Protein AF-A0A3P1VWS7-F1 (afdb_monomer_lite)

pLDDT: mean 86.84, std 10.83, range [34.59, 95.19]

Secondary structure (DSSP, 8-state):
------GGG--HHHHHHHHHHHHHHHHHHHTTTS---EEEEEEHHHHHHHHHHHHHHHHHHGGGTTT-HHHHHHHHHHHHHH---TTGGG-SEEEEEE-HHHHHHHHHHHHHHHHHHHHHHHTS-TT-HHHHHHHHHHHHHHHHHHHHHH-EEE--

Radius of gyration: 17.68 Å; chains: 1; bounding box: 44×38×50 Å

Structure (mmCIF, N/CA/C/O backbone):
data_AF-A0A3P1VWS7-F1
#
_entry.id   AF-A0A3P1VWS7-F1
#
loop_
_atom_site.group_PDB
_atom_site.id
_atom_site.type_symbol
_atom_site.label_atom_id
_atom_site.label_alt_id
_atom_site.label_comp_id
_atom_site.label_asym_id
_atom_site.label_entity_id
_atom_site.label_seq_id
_atom_site.pdbx_PDB_ins_code
_atom_site.Cartn_x
_atom_site.Cartn_y
_atom_site.Cartn_z
_atom_site.occupancy
_atom_site.B_iso_or_equiv
_atom_site.auth_seq_id
_atom_site.auth_comp_id
_atom_site.auth_asym_id
_atom_site.auth_atom_id
_atom_site.pdbx_PDB_model_num
ATOM 1 N N . MET A 1 1 ? -6.733 -13.501 -31.487 1.00 34.59 1 MET A N 1
ATOM 2 C CA . MET A 1 1 ? -5.377 -13.997 -31.806 1.00 34.59 1 MET A CA 1
ATOM 3 C C . MET A 1 1 ? -4.526 -13.941 -30.548 1.00 34.59 1 MET A C 1
ATOM 5 O O . MET A 1 1 ? -4.196 -12.850 -30.098 1.00 34.59 1 MET A O 1
ATOM 9 N N . ALA A 1 2 ? -4.256 -15.086 -29.919 1.00 45.44 2 ALA A N 1
ATOM 10 C CA . ALA A 1 2 ? -3.331 -15.146 -28.792 1.00 45.44 2 ALA A CA 1
ATOM 11 C C . ALA A 1 2 ? -1.919 -14.882 -29.332 1.00 45.44 2 ALA A C 1
ATOM 13 O O . ALA A 1 2 ? -1.439 -15.636 -30.175 1.00 45.44 2 ALA A O 1
ATOM 14 N N . LYS A 1 3 ? -1.269 -13.791 -28.905 1.00 51.56 3 LYS A N 1
ATOM 15 C CA . LYS A 1 3 ? 0.162 -13.593 -29.173 1.00 51.56 3 LYS A CA 1
ATOM 16 C C . LYS A 1 3 ? 0.897 -14.780 -28.551 1.00 51.56 3 LYS A C 1
ATOM 18 O O . LYS A 1 3 ? 0.950 -14.877 -27.328 1.00 51.56 3 LYS A O 1
ATOM 23 N N . MET A 1 4 ? 1.430 -15.680 -29.377 1.00 54.31 4 MET A N 1
ATOM 24 C CA . MET A 1 4 ? 2.377 -16.697 -28.928 1.00 54.31 4 MET A CA 1
ATOM 25 C C . MET A 1 4 ? 3.624 -15.960 -28.435 1.00 54.31 4 MET A C 1
ATOM 27 O O . MET A 1 4 ? 4.405 -15.433 -29.223 1.00 54.31 4 MET A O 1
ATOM 31 N N . VAL A 1 5 ? 3.747 -15.824 -27.117 1.00 58.06 5 VAL A N 1
ATOM 32 C CA . VAL A 1 5 ? 4.919 -15.227 -26.477 1.00 58.06 5 VAL A CA 1
ATOM 33 C C . VAL A 1 5 ? 6.006 -16.297 -26.451 1.00 58.06 5 VAL A C 1
ATOM 35 O O . VAL A 1 5 ? 5.767 -17.391 -25.947 1.00 58.06 5 VAL A O 1
ATOM 38 N N . ASN A 1 6 ? 7.177 -16.001 -27.017 1.00 58.06 6 ASN A N 1
ATOM 39 C CA . ASN A 1 6 ? 8.305 -16.930 -27.062 1.00 58.06 6 ASN A CA 1
ATOM 40 C C . ASN A 1 6 ? 8.803 -17.238 -25.629 1.00 58.06 6 ASN A C 1
ATOM 42 O O . ASN A 1 6 ? 9.348 -16.329 -24.990 1.00 58.06 6 ASN A O 1
ATOM 46 N N . PRO A 1 7 ? 8.674 -18.487 -25.132 1.00 57.62 7 PRO A N 1
ATOM 47 C CA . PRO A 1 7 ? 9.057 -18.864 -23.768 1.00 57.62 7 PRO A CA 1
ATOM 48 C C . PRO A 1 7 ? 10.530 -18.588 -23.448 1.00 57.62 7 PRO A C 1
ATOM 50 O O . PRO A 1 7 ? 10.860 -18.279 -22.309 1.00 57.62 7 PRO A O 1
ATOM 53 N N . ASN A 1 8 ? 11.402 -18.614 -24.460 1.00 61.97 8 ASN A N 1
ATOM 54 C CA . ASN A 1 8 ? 12.853 -18.470 -24.301 1.00 61.97 8 ASN A CA 1
ATOM 55 C C . ASN A 1 8 ? 13.319 -17.007 -24.184 1.00 61.97 8 ASN A C 1
ATOM 57 O O . ASN A 1 8 ? 14.501 -16.749 -23.982 1.00 61.97 8 ASN A O 1
ATOM 61 N N . THR A 1 9 ? 12.406 -16.041 -24.323 1.00 59.97 9 THR A N 1
ATOM 62 C CA . THR A 1 9 ? 12.697 -14.597 -24.179 1.00 59.97 9 THR A CA 1
ATOM 63 C C . THR A 1 9 ? 12.111 -13.985 -22.908 1.00 59.97 9 THR A C 1
ATOM 65 O O . THR A 1 9 ? 12.310 -12.800 -22.632 1.00 59.97 9 THR A O 1
ATOM 68 N N . ILE A 1 10 ? 11.383 -14.780 -22.120 1.00 57.75 10 ILE A N 1
ATOM 69 C CA . ILE A 1 10 ? 10.756 -14.321 -20.885 1.00 57.75 10 ILE A CA 1
ATOM 70 C C . ILE A 1 10 ? 11.793 -14.424 -19.767 1.00 57.75 10 ILE A C 1
ATOM 72 O O . ILE A 1 10 ? 12.060 -15.496 -19.241 1.00 57.75 10 ILE A O 1
ATOM 76 N N . ASN A 1 11 ? 12.375 -13.289 -19.384 1.00 69.81 11 ASN A N 1
ATOM 77 C CA . ASN A 1 11 ? 13.165 -13.190 -18.158 1.00 69.81 11 ASN A CA 1
ATOM 78 C C . ASN A 1 11 ? 12.232 -13.410 -16.951 1.00 69.81 11 ASN A C 1
ATOM 80 O O . ASN A 1 11 ? 11.134 -12.844 -16.929 1.00 69.81 11 ASN A O 1
ATOM 84 N N . ASP A 1 12 ? 12.655 -14.165 -15.937 1.00 68.06 12 ASP A N 1
ATOM 85 C CA . ASP A 1 12 ? 11.890 -14.423 -14.707 1.00 68.06 12 ASP A CA 1
ATOM 86 C C . ASP A 1 12 ? 11.268 -13.154 -14.109 1.00 68.06 12 ASP A C 1
ATOM 88 O O . ASP A 1 12 ? 10.121 -13.156 -13.660 1.00 68.06 12 ASP A O 1
ATOM 92 N N . MET A 1 13 ? 11.971 -12.020 -14.186 1.00 69.50 13 MET A N 1
ATOM 93 C CA . MET A 1 13 ? 11.457 -10.731 -13.723 1.00 69.50 13 MET A CA 1
ATOM 94 C C . MET A 1 13 ? 10.242 -10.244 -14.534 1.00 69.50 13 MET A C 1
ATOM 96 O O . MET A 1 13 ? 9.296 -9.694 -13.971 1.00 69.50 13 MET A O 1
ATOM 100 N N . THR A 1 14 ? 10.231 -10.461 -15.851 1.00 75.12 14 THR A N 1
ATOM 101 C CA . THR A 1 14 ? 9.084 -10.121 -16.712 1.00 75.12 14 THR A CA 1
ATOM 102 C C . THR A 1 14 ? 7.881 -11.012 -16.415 1.00 75.12 14 THR A C 1
ATOM 104 O O . THR A 1 14 ? 6.760 -10.509 -16.338 1.00 75.12 14 THR A O 1
ATOM 107 N N . LEU A 1 15 ? 8.114 -12.298 -16.132 1.00 76.25 15 LEU A N 1
ATOM 108 C CA . LEU A 1 15 ? 7.071 -13.232 -15.715 1.00 76.25 15 LEU A CA 1
ATOM 109 C C . LEU A 1 15 ? 6.480 -12.843 -14.351 1.00 76.25 15 LEU A C 1
ATOM 111 O O . LEU A 1 15 ? 5.261 -12.832 -14.184 1.00 76.25 15 LEU A O 1
ATOM 115 N N . VAL A 1 16 ? 7.328 -12.502 -13.377 1.00 77.12 16 VAL A N 1
ATOM 116 C CA . VAL A 1 16 ? 6.903 -12.069 -12.036 1.00 77.12 16 VAL A CA 1
ATOM 117 C C . VAL A 1 16 ? 6.080 -10.782 -12.112 1.00 77.12 16 VAL A C 1
ATOM 119 O O . VAL A 1 16 ? 5.016 -10.704 -11.496 1.00 77.12 16 VAL A O 1
ATOM 122 N N . ASN A 1 17 ? 6.513 -9.805 -12.912 1.00 77.44 17 ASN A N 1
ATOM 123 C CA . ASN A 1 17 ? 5.780 -8.553 -13.102 1.00 77.44 17 ASN A CA 1
ATOM 124 C C . ASN A 1 17 ? 4.434 -8.781 -13.808 1.00 77.44 17 ASN A C 1
ATOM 126 O O . ASN A 1 17 ? 3.420 -8.226 -13.389 1.00 77.44 17 ASN A O 1
ATOM 130 N N . ALA A 1 18 ? 4.392 -9.645 -14.826 1.00 80.06 18 ALA A N 1
ATOM 131 C CA . ALA A 1 18 ? 3.152 -10.011 -15.508 1.00 80.06 18 ALA A CA 1
ATOM 132 C C . ALA A 1 18 ? 2.166 -10.722 -14.564 1.00 80.06 18 ALA A C 1
ATOM 134 O O . ALA A 1 18 ? 0.979 -10.395 -14.542 1.00 80.06 18 ALA A O 1
ATOM 135 N N . LYS A 1 19 ? 2.653 -11.644 -13.721 1.00 80.25 19 LYS A N 1
ATOM 136 C CA . LYS A 1 19 ? 1.839 -12.305 -12.687 1.00 80.25 19 LYS A CA 1
ATOM 137 C C . LYS A 1 19 ? 1.283 -11.300 -11.675 1.00 80.25 19 LYS A C 1
ATOM 139 O O . LYS A 1 19 ? 0.107 -11.385 -11.323 1.00 80.25 19 LYS A O 1
ATOM 144 N N . ALA A 1 20 ? 2.093 -10.338 -11.230 1.00 81.19 20 ALA A N 1
ATOM 145 C CA . ALA A 1 20 ? 1.647 -9.285 -10.318 1.00 81.19 20 ALA A CA 1
ATOM 146 C C . ALA A 1 20 ? 0.560 -8.399 -10.953 1.00 81.19 20 ALA A C 1
ATOM 148 O O . ALA A 1 20 ? -0.461 -8.136 -10.318 1.00 81.19 20 ALA A O 1
ATOM 149 N N . GLN A 1 21 ? 0.726 -8.012 -12.222 1.00 82.44 21 GLN A N 1
ATOM 150 C CA . GLN A 1 21 ? -0.281 -7.251 -12.971 1.00 82.44 21 GLN A CA 1
ATOM 151 C C . GLN A 1 21 ? -1.584 -8.037 -13.165 1.00 82.44 21 GLN A C 1
ATOM 153 O O . GLN A 1 21 ? -2.668 -7.487 -12.970 1.00 82.44 21 GLN A O 1
ATOM 158 N N . ALA A 1 22 ? -1.500 -9.332 -13.480 1.00 87.38 22 ALA A N 1
ATOM 159 C CA . ALA A 1 22 ? -2.674 -10.191 -13.606 1.00 87.38 22 ALA A CA 1
ATOM 160 C C . ALA A 1 22 ? -3.426 -10.317 -12.272 1.00 87.38 22 ALA A C 1
ATOM 1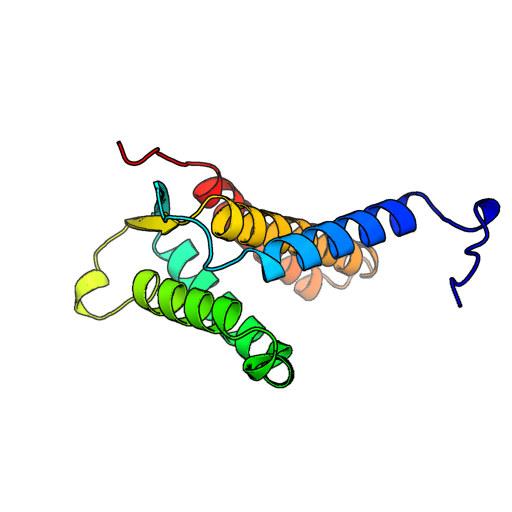62 O O . 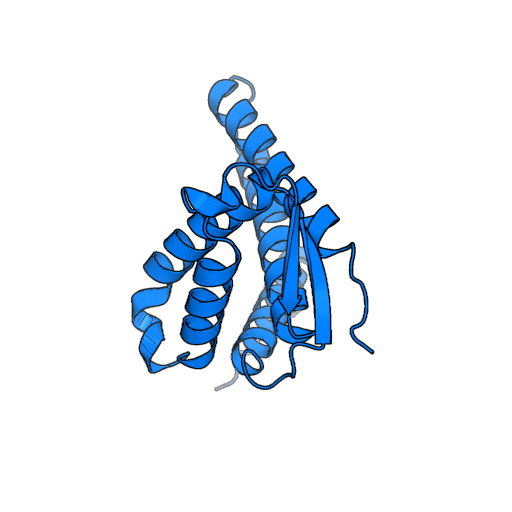ALA A 1 22 ? -4.645 -10.136 -12.228 1.00 87.38 22 ALA A O 1
ATOM 163 N N . LYS A 1 23 ? -2.700 -10.545 -11.167 1.00 88.31 23 LYS A N 1
ATOM 164 C CA . LYS A 1 23 ? -3.289 -10.586 -9.822 1.00 88.31 23 LYS A CA 1
ATOM 165 C C . LYS A 1 23 ? -3.950 -9.253 -9.461 1.00 88.31 23 LYS A C 1
ATOM 167 O O . LYS A 1 23 ? -5.059 -9.248 -8.932 1.00 88.31 23 LYS A O 1
ATOM 172 N N . MET A 1 24 ? -3.312 -8.129 -9.787 1.00 86.69 24 MET A N 1
ATOM 173 C CA . MET A 1 24 ? -3.877 -6.797 -9.565 1.00 86.69 24 MET A CA 1
ATOM 174 C C . MET A 1 24 ? -5.189 -6.605 -10.333 1.00 86.69 24 MET A C 1
ATOM 176 O O . MET A 1 24 ? -6.184 -6.179 -9.752 1.00 86.69 24 MET A O 1
ATOM 180 N N . SER A 1 25 ? -5.223 -6.984 -11.613 1.00 86.31 25 SER A N 1
ATOM 181 C CA . SER A 1 25 ? -6.433 -6.908 -12.440 1.00 86.31 25 SER A CA 1
ATOM 182 C C . SER A 1 25 ? -7.581 -7.746 -11.860 1.00 86.31 25 SER A C 1
ATOM 184 O O . SER A 1 25 ? -8.710 -7.266 -11.751 1.00 86.31 25 SER A O 1
ATOM 186 N N . GLN A 1 26 ? -7.285 -8.963 -11.393 1.00 89.31 26 GLN A N 1
ATOM 187 C CA . GLN A 1 26 ? -8.272 -9.824 -10.736 1.00 89.31 26 GLN A CA 1
ATOM 188 C C . GLN A 1 26 ? -8.812 -9.217 -9.437 1.00 89.31 26 GLN A C 1
ATOM 190 O O . GLN A 1 26 ? -10.019 -9.262 -9.197 1.00 89.31 26 GLN A O 1
ATOM 195 N N . LEU A 1 27 ? -7.942 -8.648 -8.596 1.00 90.19 27 LEU A N 1
ATOM 196 C CA . LEU A 1 27 ? -8.355 -7.996 -7.352 1.00 90.19 27 LEU A CA 1
ATOM 197 C C . LEU A 1 27 ? -9.243 -6.785 -7.636 1.00 90.19 27 LEU A C 1
ATOM 199 O O . LEU A 1 27 ? -10.311 -6.668 -7.042 1.00 90.19 27 LEU A O 1
ATOM 203 N N . VAL A 1 28 ? -8.866 -5.944 -8.602 1.00 89.31 28 VAL A N 1
ATOM 204 C CA . VAL A 1 28 ? -9.649 -4.771 -9.018 1.00 89.31 28 VAL A CA 1
ATOM 205 C C . VAL A 1 28 ? -11.079 -5.146 -9.417 1.00 89.31 28 VAL A C 1
ATOM 207 O O . VAL A 1 28 ? -12.023 -4.469 -9.018 1.00 89.31 28 VAL A O 1
ATOM 210 N N . GLN A 1 29 ? -11.271 -6.261 -10.127 1.00 88.62 29 GLN A N 1
ATOM 211 C CA . GLN A 1 29 ? -12.607 -6.752 -10.496 1.00 88.62 29 GLN A CA 1
ATOM 212 C C . GLN A 1 29 ? -13.424 -7.308 -9.316 1.00 88.62 29 GLN A C 1
ATOM 214 O O . GLN A 1 29 ? -14.648 -7.467 -9.426 1.00 88.62 29 GLN A O 1
ATOM 219 N N . LYS A 1 30 ? -12.767 -7.663 -8.207 1.00 91.56 30 LYS A N 1
ATOM 220 C CA . LYS A 1 30 ? -13.400 -8.203 -6.995 1.00 91.56 30 LYS A CA 1
ATOM 221 C C . LYS A 1 30 ? -13.635 -7.150 -5.909 1.00 91.56 30 LYS A C 1
ATOM 223 O O . LYS A 1 30 ? -14.425 -7.401 -4.998 1.00 91.56 30 LYS A O 1
ATOM 228 N N . ILE A 1 31 ? -13.018 -5.973 -6.014 1.00 92.38 31 ILE A N 1
ATOM 229 C CA . ILE A 1 31 ? -13.257 -4.859 -5.088 1.00 92.38 31 ILE A CA 1
ATOM 230 C C . ILE A 1 31 ? -14.749 -4.503 -5.052 1.00 92.38 31 ILE A C 1
ATOM 232 O O . ILE A 1 31 ? -15.444 -4.515 -6.071 1.00 92.38 31 ILE A O 1
ATOM 236 N N . GLY A 1 32 ? -15.244 -4.223 -3.844 1.00 86.00 32 GLY A N 1
ATOM 237 C CA . GLY A 1 32 ? -16.645 -3.895 -3.574 1.00 86.00 32 GLY A CA 1
ATOM 238 C C . GLY A 1 32 ? -17.594 -5.097 -3.497 1.00 86.00 32 GLY A C 1
ATOM 239 O O . GLY A 1 32 ? -18.742 -4.917 -3.107 1.00 86.00 32 GLY A O 1
ATOM 240 N N . LYS A 1 33 ? -17.143 -6.319 -3.824 1.00 88.75 33 LYS A N 1
ATOM 241 C CA . LYS A 1 33 ? -17.974 -7.538 -3.734 1.00 88.75 33 LYS A CA 1
ATOM 242 C C . LYS A 1 33 ? -17.878 -8.235 -2.371 1.00 88.75 33 LYS A C 1
ATOM 244 O O . LYS A 1 33 ? -18.812 -8.922 -1.965 1.00 88.75 33 LYS A O 1
ATOM 249 N N . GLY A 1 34 ? -16.753 -8.075 -1.672 1.00 88.06 34 GLY A N 1
ATOM 250 C CA . GLY A 1 34 ? -16.503 -8.678 -0.362 1.00 88.06 34 GLY A CA 1
ATOM 251 C C . GLY A 1 34 ? -17.087 -7.866 0.799 1.00 88.06 34 GLY A C 1
ATOM 252 O O . GLY A 1 34 ? -17.129 -6.637 0.766 1.00 88.06 34 GLY A O 1
ATOM 253 N N . LYS A 1 35 ? -17.497 -8.549 1.877 1.00 89.38 35 LYS A N 1
ATOM 254 C CA . LYS A 1 35 ? -17.892 -7.883 3.132 1.00 89.38 35 LYS A CA 1
ATOM 255 C C . LYS A 1 35 ? -16.649 -7.384 3.874 1.00 89.38 35 LYS A C 1
ATOM 257 O O . LYS A 1 35 ? -15.666 -8.113 4.003 1.00 89.38 35 LYS A O 1
ATOM 262 N N . ARG A 1 36 ? -16.714 -6.171 4.429 1.00 92.75 36 ARG A N 1
ATOM 263 C CA . ARG A 1 36 ? -15.630 -5.569 5.221 1.00 92.75 36 ARG A CA 1
ATOM 264 C C . ARG A 1 36 ? -15.568 -6.165 6.623 1.00 92.75 36 ARG A C 1
ATOM 266 O O . ARG A 1 36 ? -16.133 -5.615 7.562 1.00 92.75 36 ARG A O 1
ATOM 273 N N . LYS A 1 37 ? -14.929 -7.329 6.739 1.00 91.12 37 LYS A N 1
ATOM 274 C CA . LYS A 1 37 ? -14.820 -8.111 7.982 1.00 91.12 37 LYS A CA 1
ATOM 275 C C . LYS A 1 37 ? -13.423 -8.098 8.602 1.00 91.12 37 LYS A C 1
ATOM 277 O O . LYS A 1 37 ? -13.206 -8.740 9.625 1.00 91.12 37 LYS A O 1
ATOM 282 N N . THR A 1 38 ? -12.476 -7.377 8.016 1.00 90.62 38 THR A N 1
ATOM 283 C CA . THR A 1 38 ? -11.104 -7.295 8.515 1.00 90.62 38 THR A CA 1
ATOM 284 C C . THR A 1 38 ? -10.841 -5.886 9.022 1.00 90.62 38 THR A C 1
ATOM 286 O O . THR A 1 38 ? -10.896 -4.938 8.248 1.00 90.62 38 THR A O 1
ATOM 289 N N . LYS A 1 39 ? -10.556 -5.723 10.314 1.00 92.38 39 LYS A N 1
ATOM 290 C CA . LYS A 1 39 ? -10.124 -4.440 10.881 1.00 92.38 39 LYS A CA 1
ATOM 291 C C . LYS A 1 39 ? -8.617 -4.292 10.750 1.00 92.38 39 LYS A C 1
ATOM 293 O O . LYS A 1 39 ? -7.879 -5.224 11.063 1.00 92.38 39 LYS A O 1
ATOM 298 N N . VAL A 1 40 ? -8.182 -3.111 10.332 1.00 93.19 40 VAL A N 1
ATOM 299 C CA . VAL A 1 40 ? -6.784 -2.673 10.371 1.00 93.19 40 VAL A CA 1
ATOM 300 C C . VAL A 1 40 ? -6.677 -1.419 11.223 1.00 93.19 40 VAL A C 1
ATOM 302 O O . VAL A 1 40 ? -7.435 -0.470 11.025 1.00 93.19 40 VAL A O 1
ATOM 305 N N . THR A 1 41 ? -5.739 -1.410 12.163 1.00 93.31 41 THR A N 1
ATOM 306 C CA . THR A 1 41 ? -5.467 -0.242 13.005 1.00 93.31 41 THR A CA 1
ATOM 307 C C . THR A 1 41 ? -4.365 0.582 12.359 1.00 93.31 41 THR A C 1
ATOM 309 O O . THR A 1 41 ? -3.222 0.136 12.271 1.00 93.31 41 THR A O 1
ATOM 312 N N . LEU A 1 42 ? -4.700 1.791 11.910 1.00 93.00 42 LEU A N 1
ATOM 313 C CA . LEU A 1 42 ? -3.775 2.654 11.178 1.00 93.00 42 LEU A CA 1
ATOM 314 C C . LEU A 1 42 ? -3.376 3.873 11.998 1.00 93.00 42 LEU A C 1
ATOM 316 O O . LEU A 1 42 ? -4.225 4.551 12.586 1.00 93.00 42 LEU A O 1
ATOM 320 N N . SER A 1 43 ? -2.086 4.198 11.984 1.00 93.69 43 SER A N 1
ATOM 321 C CA . SER A 1 43 ? -1.575 5.423 12.589 1.00 93.69 43 SER A CA 1
ATOM 322 C C . SER A 1 43 ? -1.999 6.659 11.794 1.00 93.69 43 SER A C 1
ATOM 324 O O . SER A 1 43 ? -2.346 6.613 10.610 1.00 93.69 43 SER A O 1
ATOM 326 N N . LYS A 1 44 ? -1.962 7.822 12.442 1.00 91.88 44 LYS A N 1
ATOM 327 C CA . LYS A 1 44 ? -2.250 9.109 11.798 1.00 91.88 44 LYS A CA 1
ATOM 328 C C . LYS A 1 44 ? -1.351 9.380 10.583 1.00 91.88 44 LYS A C 1
ATOM 330 O O . LYS A 1 44 ? -1.832 9.908 9.581 1.00 91.88 44 LYS A O 1
ATOM 335 N N . SER A 1 45 ? -0.068 9.022 10.649 1.00 91.12 45 SER A N 1
ATOM 336 C CA . SER A 1 45 ? 0.862 9.161 9.520 1.00 91.12 45 SER A CA 1
ATOM 337 C C . SER A 1 45 ? 0.442 8.298 8.339 1.00 91.12 45 SER A C 1
ATOM 339 O O . SER A 1 45 ? 0.368 8.800 7.219 1.00 91.12 45 SER A O 1
ATOM 341 N N . THR A 1 46 ? 0.101 7.037 8.597 1.00 92.56 46 THR A N 1
ATOM 342 C CA . THR A 1 46 ? -0.324 6.090 7.566 1.00 92.56 46 THR A CA 1
ATOM 343 C C . THR A 1 46 ? -1.638 6.510 6.930 1.00 92.56 46 THR A C 1
ATOM 345 O O . THR A 1 46 ? -1.757 6.510 5.711 1.00 92.56 46 THR A O 1
ATOM 348 N N . ARG A 1 47 ? -2.602 6.969 7.733 1.00 93.69 47 ARG A N 1
ATOM 349 C CA . ARG A 1 47 ? -3.859 7.536 7.234 1.00 93.69 47 ARG A CA 1
ATOM 350 C C . ARG A 1 47 ? -3.634 8.720 6.290 1.00 93.69 47 ARG A C 1
ATOM 352 O O . ARG A 1 47 ? -4.155 8.714 5.182 1.00 93.69 47 ARG A O 1
ATOM 359 N N . SER A 1 48 ? -2.804 9.685 6.694 1.00 92.50 48 SER A N 1
ATOM 360 C CA . SER A 1 48 ? -2.441 10.848 5.864 1.00 92.50 48 SER A CA 1
ATOM 361 C C . SER A 1 48 ? -1.736 10.449 4.563 1.00 92.50 48 SER A C 1
ATOM 363 O O . SER A 1 48 ? -1.965 11.036 3.503 1.00 92.50 48 SER A O 1
ATOM 365 N N . TYR A 1 49 ? -0.871 9.434 4.629 1.00 92.88 49 TYR A N 1
ATOM 366 C CA . TYR A 1 49 ? -0.205 8.893 3.451 1.00 92.88 49 TYR A CA 1
ATOM 367 C C . TYR A 1 49 ? -1.202 8.218 2.504 1.00 92.88 49 TYR A C 1
ATOM 369 O O . TYR A 1 49 ? -1.220 8.532 1.315 1.00 92.88 49 TYR A O 1
ATOM 377 N N . LEU A 1 50 ? -2.079 7.360 3.032 1.00 92.25 50 LEU A N 1
ATOM 378 C CA . LEU A 1 50 ? -3.100 6.661 2.257 1.00 92.25 50 LEU A CA 1
ATOM 379 C C . LEU A 1 50 ? -4.066 7.624 1.570 1.00 92.25 50 LEU A C 1
ATOM 381 O O . LEU A 1 50 ? -4.351 7.421 0.397 1.00 92.25 50 LEU A O 1
ATOM 385 N N . THR A 1 51 ? -4.518 8.694 2.233 1.00 93.12 51 THR A N 1
ATOM 386 C CA . THR A 1 51 ? -5.394 9.691 1.589 1.00 93.12 51 THR A CA 1
ATOM 387 C C . THR A 1 51 ? -4.728 10.328 0.370 1.00 93.12 51 THR A C 1
ATOM 389 O O . THR A 1 51 ? -5.343 10.417 -0.688 1.00 93.12 51 THR A O 1
ATOM 392 N N . LYS A 1 52 ? -3.440 10.688 0.474 1.00 92.88 52 LYS A N 1
ATOM 393 C CA . LYS A 1 52 ? -2.681 11.248 -0.657 1.00 92.88 52 LYS A CA 1
ATOM 394 C C . LYS A 1 52 ? -2.463 10.217 -1.759 1.00 92.88 52 LYS A C 1
ATOM 396 O O . LYS A 1 52 ? -2.617 10.528 -2.933 1.00 92.88 52 LYS A O 1
ATOM 401 N N . LEU A 1 53 ? -2.122 8.985 -1.384 1.00 91.25 53 LEU A N 1
ATOM 402 C CA . LEU A 1 53 ? -1.926 7.889 -2.330 1.00 91.25 53 LEU A CA 1
ATOM 403 C C . LEU A 1 53 ? -3.212 7.607 -3.117 1.00 91.25 53 LEU A C 1
ATOM 405 O O . LEU A 1 53 ? -3.167 7.492 -4.336 1.00 91.25 53 LEU A O 1
ATOM 409 N N . ILE A 1 54 ? -4.359 7.565 -2.442 1.00 93.50 54 ILE A N 1
ATOM 410 C CA . ILE A 1 54 ? -5.669 7.374 -3.071 1.00 93.50 54 ILE A CA 1
ATOM 411 C C . ILE A 1 54 ? -6.013 8.539 -3.995 1.00 93.50 54 ILE A C 1
ATOM 413 O O . ILE A 1 54 ? -6.534 8.312 -5.084 1.00 93.50 54 ILE A O 1
ATOM 417 N N . GLU A 1 55 ? -5.734 9.777 -3.586 1.00 93.62 55 GLU A N 1
ATOM 418 C CA . GLU A 1 55 ? -5.966 10.957 -4.419 1.00 93.62 55 GLU A CA 1
ATOM 419 C C . GLU A 1 55 ? -5.181 10.871 -5.737 1.00 93.62 55 GLU A C 1
ATOM 421 O O . GLU A 1 55 ? -5.754 11.038 -6.816 1.00 93.62 55 GLU A O 1
ATOM 426 N N . GLU A 1 56 ? -3.894 10.529 -5.666 1.00 92.00 56 GLU A N 1
ATOM 427 C CA . GLU A 1 56 ? -3.050 10.349 -6.850 1.00 92.00 56 GLU A CA 1
ATOM 428 C C . GLU A 1 56 ? -3.496 9.154 -7.704 1.00 92.00 56 GLU A C 1
ATOM 430 O O . GLU A 1 56 ? -3.559 9.259 -8.930 1.00 92.00 56 GLU A O 1
ATOM 435 N N . MET A 1 57 ? -3.903 8.040 -7.085 1.00 90.69 57 MET A N 1
ATOM 436 C CA . MET A 1 57 ? -4.460 6.895 -7.813 1.00 90.69 57 MET A CA 1
ATOM 437 C C . MET A 1 57 ? -5.763 7.253 -8.535 1.00 90.69 57 MET A C 1
ATOM 439 O O . MET A 1 57 ? -5.921 6.908 -9.705 1.00 90.69 57 MET A O 1
ATOM 443 N N . LYS A 1 58 ? -6.678 7.995 -7.897 1.00 92.06 58 LYS A N 1
ATOM 444 C CA . LYS A 1 58 ? -7.905 8.490 -8.546 1.00 92.06 58 LYS A CA 1
ATOM 445 C C . LYS A 1 58 ? -7.578 9.368 -9.752 1.00 92.06 58 LYS A C 1
ATOM 447 O O . LYS A 1 58 ? -8.200 9.198 -10.798 1.00 92.06 58 LYS A O 1
ATOM 452 N N . LYS A 1 59 ? -6.598 10.275 -9.633 1.00 93.25 59 LYS A N 1
ATOM 453 C CA . LYS A 1 59 ? -6.154 11.134 -10.747 1.00 93.25 59 LYS A CA 1
ATOM 454 C C . LYS A 1 59 ? -5.632 10.301 -11.917 1.00 93.25 59 LYS A C 1
ATOM 456 O O . LYS A 1 59 ? -6.082 10.494 -13.043 1.00 93.25 59 LYS A O 1
ATOM 461 N N . GLN A 1 60 ? -4.740 9.346 -11.647 1.00 88.31 60 GLN A N 1
ATOM 462 C CA . GLN A 1 60 ? -4.165 8.469 -12.673 1.00 88.31 60 GLN A CA 1
ATOM 463 C C . GLN A 1 60 ? -5.212 7.566 -13.334 1.00 88.31 60 GLN A C 1
ATOM 465 O O . GLN A 1 60 ? -5.121 7.276 -14.525 1.00 88.31 60 GLN A O 1
ATOM 470 N N . MET A 1 61 ? -6.221 7.132 -12.577 1.00 87.44 61 MET A N 1
ATOM 471 C CA . MET A 1 61 ? -7.226 6.182 -13.048 1.00 87.44 61 MET A CA 1
ATOM 472 C C . MET A 1 61 ? -8.517 6.835 -13.546 1.00 87.44 61 MET A C 1
ATOM 474 O O . MET A 1 61 ? -9.444 6.110 -13.895 1.00 87.44 61 MET A O 1
ATOM 478 N N . LYS A 1 62 ? -8.606 8.170 -13.602 1.00 89.94 62 LYS A N 1
ATOM 479 C CA . LYS A 1 62 ? -9.849 8.909 -13.899 1.00 89.94 62 LYS A CA 1
ATOM 480 C C . LYS A 1 62 ? -10.557 8.435 -15.175 1.00 89.94 62 LYS A C 1
ATOM 482 O O . LYS A 1 62 ? -11.777 8.338 -15.210 1.00 89.94 62 LYS A O 1
ATOM 487 N N . ILE A 1 63 ? -9.800 8.072 -16.210 1.00 88.81 63 ILE A N 1
ATOM 488 C CA . ILE A 1 63 ? -10.350 7.551 -17.474 1.00 88.81 63 ILE A CA 1
ATOM 489 C C . ILE A 1 63 ? -11.093 6.211 -17.312 1.00 88.81 63 ILE A C 1
ATOM 491 O O . ILE A 1 63 ? -11.977 5.895 -18.104 1.00 88.81 63 ILE A O 1
ATOM 495 N N . TYR A 1 64 ? -10.769 5.446 -16.269 1.00 87.31 64 TYR A N 1
ATOM 496 C CA . TYR A 1 64 ? -11.357 4.145 -15.953 1.00 87.31 64 TYR A CA 1
ATOM 497 C C . TYR A 1 64 ? -12.510 4.237 -14.951 1.00 87.31 64 TYR A C 1
ATOM 499 O O . TYR A 1 64 ? -13.064 3.207 -14.582 1.00 87.31 64 TYR A O 1
ATOM 507 N N . GLU A 1 65 ? -12.904 5.436 -14.513 1.00 87.31 65 GLU A N 1
ATOM 508 C CA . GLU A 1 65 ? -13.935 5.625 -13.484 1.00 87.31 65 GLU A CA 1
ATOM 509 C C . GLU A 1 65 ? -15.257 4.932 -13.835 1.00 87.31 65 GLU A C 1
ATOM 511 O O . GLU A 1 65 ? -15.819 4.208 -13.015 1.00 87.31 65 GLU A O 1
ATOM 516 N N . LYS A 1 66 ? -15.698 5.053 -15.093 1.00 89.00 66 LYS A N 1
ATOM 517 C CA . LYS A 1 66 ? -16.908 4.378 -15.588 1.00 89.00 66 LYS A CA 1
ATOM 518 C C . LYS A 1 66 ? -16.757 2.856 -15.679 1.00 89.00 66 LYS A C 1
ATOM 520 O O . LYS A 1 66 ? -17.744 2.144 -15.549 1.00 89.00 66 LYS A O 1
ATOM 525 N N . GLN A 1 67 ? -15.545 2.361 -15.927 1.00 88.38 67 GLN A N 1
ATOM 526 C CA . GLN A 1 67 ? -15.269 0.929 -16.089 1.00 88.38 67 GLN A CA 1
ATOM 527 C C . GLN A 1 67 ? -15.044 0.227 -14.745 1.00 88.38 67 GLN A C 1
ATOM 529 O O . GLN A 1 67 ? -15.301 -0.968 -14.620 1.00 88.38 67 GLN A O 1
ATOM 534 N N . LEU A 1 68 ? -14.572 0.965 -13.737 1.00 89.81 68 LEU A N 1
ATOM 535 C CA . LEU A 1 68 ? -14.217 0.461 -12.414 1.00 89.81 68 LEU A CA 1
ATOM 536 C C . LEU A 1 68 ? -14.960 1.216 -11.294 1.00 89.81 68 LEU A C 1
ATOM 538 O O . LEU A 1 68 ? -14.321 1.680 -10.346 1.00 89.81 68 LEU A O 1
ATOM 542 N N . PRO A 1 69 ? -16.303 1.323 -11.335 1.00 91.50 69 PRO A N 1
ATOM 543 C CA . PRO A 1 69 ? -17.055 2.126 -10.370 1.00 91.50 69 PRO A CA 1
ATOM 544 C C . PRO A 1 69 ? -16.848 1.645 -8.928 1.00 91.50 69 PRO A C 1
ATOM 546 O O . PRO A 1 69 ? -16.691 2.457 -8.018 1.00 91.50 69 PRO A O 1
ATOM 549 N N . ASN A 1 70 ? -16.745 0.330 -8.714 1.00 92.81 70 ASN A N 1
ATOM 550 C CA . ASN A 1 70 ? -16.516 -0.249 -7.388 1.00 92.81 70 ASN A CA 1
ATOM 551 C C . ASN A 1 70 ? -15.152 0.140 -6.800 1.00 92.81 70 ASN A C 1
ATOM 553 O O . ASN A 1 70 ? -15.035 0.335 -5.591 1.00 92.81 70 ASN A O 1
ATOM 557 N N . LEU A 1 71 ? -14.124 0.284 -7.643 1.00 92.00 71 LEU A N 1
ATOM 558 C CA . LEU A 1 71 ? -12.803 0.731 -7.206 1.00 92.00 71 LEU A CA 1
ATOM 559 C C . LEU A 1 71 ? -12.855 2.185 -6.733 1.00 92.00 71 LEU A C 1
ATOM 561 O O . LEU A 1 71 ? -12.328 2.511 -5.673 1.00 92.00 71 LEU A O 1
ATOM 565 N N . PHE A 1 72 ? -13.541 3.051 -7.480 1.00 93.75 72 PHE A N 1
ATOM 566 C CA . PHE A 1 72 ? -13.714 4.452 -7.101 1.00 93.75 72 PHE A CA 1
ATOM 567 C C . PHE A 1 72 ? -14.587 4.609 -5.852 1.00 93.75 72 PHE A C 1
ATOM 569 O O . PHE A 1 72 ? -14.266 5.417 -4.980 1.00 93.75 72 PHE A O 1
ATOM 576 N N . GLN A 1 73 ? -15.633 3.794 -5.698 1.00 93.81 73 GLN A N 1
ATOM 577 C CA . GLN A 1 73 ? -16.415 3.722 -4.461 1.00 93.81 73 GLN A CA 1
ATOM 578 C C . GLN A 1 73 ? -15.558 3.288 -3.270 1.00 93.81 73 GLN A C 1
ATOM 580 O O . GLN A 1 73 ? -15.630 3.906 -2.206 1.00 93.81 73 GLN A O 1
ATOM 585 N N . PHE A 1 74 ? -14.708 2.272 -3.443 1.00 95.00 74 PHE A N 1
ATOM 586 C CA . PHE A 1 74 ? -13.751 1.866 -2.419 1.00 95.00 74 PHE A CA 1
ATOM 587 C C . PHE A 1 74 ? -12.779 2.998 -2.070 1.00 95.00 74 PHE A C 1
ATOM 589 O O . PHE A 1 74 ? -12.590 3.305 -0.896 1.00 95.00 74 PHE A O 1
ATOM 596 N N . PHE A 1 75 ? -12.219 3.679 -3.067 1.00 94.88 75 PHE A N 1
ATOM 597 C CA . PHE A 1 75 ? -11.347 4.825 -2.842 1.00 94.88 75 PHE A CA 1
ATOM 598 C C . PHE A 1 75 ? -12.051 5.979 -2.121 1.00 94.88 75 PHE A C 1
ATOM 600 O O . PHE A 1 75 ? -11.447 6.632 -1.276 1.00 94.88 75 PHE A O 1
ATOM 607 N N . ASN A 1 76 ? -13.321 6.251 -2.424 1.00 94.69 76 ASN A N 1
ATOM 608 C CA . ASN A 1 76 ? -14.118 7.250 -1.709 1.00 94.69 76 ASN A CA 1
ATOM 609 C C . ASN A 1 76 ? -14.372 6.839 -0.254 1.00 94.69 76 ASN A C 1
ATOM 611 O O . ASN A 1 76 ? -14.256 7.668 0.646 1.00 94.69 76 ASN A O 1
ATOM 615 N N . TYR A 1 77 ? -14.673 5.561 -0.019 1.00 95.19 77 TYR A N 1
ATOM 616 C CA . TYR A 1 77 ? -14.816 5.013 1.326 1.00 95.19 77 TYR A CA 1
ATOM 617 C C . TYR A 1 77 ? -13.522 5.152 2.133 1.00 95.19 77 TYR A C 1
ATOM 619 O O . TYR A 1 77 ? -13.535 5.713 3.226 1.00 95.19 77 TYR A O 1
ATOM 627 N N . LEU A 1 78 ? -12.406 4.674 1.583 1.00 93.44 78 LEU A N 1
ATOM 628 C CA . LEU A 1 78 ? -11.128 4.666 2.279 1.00 93.44 78 LEU A CA 1
ATOM 629 C C . LEU A 1 78 ? -10.617 6.086 2.536 1.00 93.44 78 LEU A C 1
ATOM 631 O O . LEU A 1 78 ? -10.098 6.348 3.616 1.00 93.44 78 LEU A O 1
ATOM 635 N N . ASP A 1 79 ? -10.823 7.009 1.593 1.00 93.00 79 ASP A N 1
ATOM 636 C CA . ASP A 1 79 ? -10.539 8.430 1.795 1.00 93.00 79 ASP A CA 1
ATOM 637 C C . ASP A 1 79 ? -11.373 8.994 2.954 1.00 93.00 79 ASP A C 1
ATOM 639 O O . ASP A 1 79 ? -10.811 9.544 3.895 1.00 93.00 79 ASP A O 1
ATOM 643 N N . LYS A 1 80 ? -12.694 8.763 2.979 1.00 92.44 80 LYS A N 1
ATOM 644 C CA . LYS A 1 80 ? -13.568 9.208 4.080 1.00 92.44 80 LYS A CA 1
ATOM 645 C C . LYS A 1 80 ? -13.135 8.648 5.438 1.00 92.44 80 LYS A C 1
ATOM 647 O O . LYS A 1 80 ? -13.142 9.379 6.427 1.00 92.44 80 LYS A O 1
ATOM 652 N N . G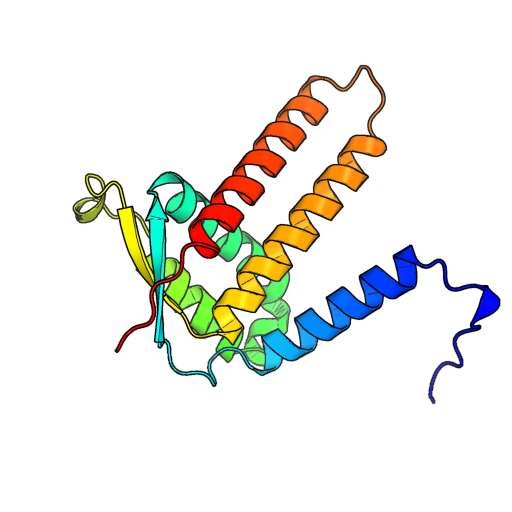LU A 1 81 ? -12.749 7.376 5.496 1.00 91.06 81 GLU A N 1
ATOM 653 C CA . GLU A 1 81 ? -12.328 6.738 6.744 1.00 91.06 81 GLU A CA 1
ATOM 654 C C . GLU A 1 81 ? -10.937 7.179 7.211 1.00 91.06 81 GLU A C 1
ATOM 656 O O . GLU A 1 81 ? -10.720 7.377 8.410 1.00 91.06 81 GLU A O 1
ATOM 661 N N . ALA A 1 82 ? -9.995 7.352 6.286 1.00 90.19 82 ALA A N 1
ATOM 662 C CA . ALA A 1 82 ? -8.628 7.747 6.599 1.00 90.19 82 ALA A CA 1
ATOM 663 C C . ALA A 1 82 ? -8.470 9.266 6.793 1.00 90.19 82 ALA A C 1
ATOM 665 O O . ALA A 1 82 ? -7.501 9.698 7.420 1.00 90.19 82 ALA A O 1
ATOM 666 N N . LYS A 1 83 ? -9.408 10.088 6.306 1.00 89.19 83 LYS A N 1
ATOM 667 C CA . LYS A 1 83 ? -9.310 11.551 6.368 1.00 89.19 83 LYS A CA 1
ATOM 668 C C . LYS A 1 83 ? -9.142 12.063 7.794 1.00 89.19 83 LYS A C 1
ATOM 670 O O . LYS A 1 83 ? -9.911 11.751 8.706 1.00 89.19 83 LYS A O 1
ATOM 675 N N . ILE A 1 84 ? -8.137 12.915 7.963 1.00 85.19 84 ILE A N 1
ATOM 676 C CA . ILE A 1 84 ? -7.883 13.616 9.218 1.00 85.19 84 ILE A CA 1
ATOM 677 C C . ILE A 1 84 ? -8.704 14.909 9.206 1.00 85.19 84 ILE A C 1
ATOM 679 O O . ILE A 1 84 ? -8.421 15.830 8.440 1.00 85.19 84 ILE A O 1
ATOM 683 N N . THR A 1 85 ? -9.731 14.974 10.043 1.00 84.06 85 THR A N 1
ATOM 684 C CA . THR A 1 85 ? -10.569 16.149 10.289 1.00 84.06 85 THR A CA 1
ATOM 685 C C . THR A 1 85 ? -10.089 16.896 11.536 1.00 84.06 85 THR A C 1
ATOM 687 O O . THR A 1 85 ? -9.195 16.448 12.258 1.00 84.06 85 THR A O 1
ATOM 690 N N . LYS A 1 86 ? -10.657 18.080 11.804 1.00 76.56 86 LYS A N 1
ATOM 691 C CA . LYS A 1 86 ? -10.331 18.852 13.018 1.00 76.56 86 LYS A CA 1
ATOM 692 C C . LYS A 1 86 ? -10.678 18.076 14.296 1.00 76.56 86 LYS A C 1
ATOM 694 O O . LYS A 1 86 ? -9.926 18.151 15.263 1.00 76.56 86 LYS A O 1
ATOM 699 N N . GLU A 1 87 ? -11.753 17.294 14.254 1.00 75.31 87 GLU A N 1
ATOM 700 C CA . GLU A 1 87 ? -12.273 16.491 15.366 1.00 75.31 87 GLU A CA 1
ATOM 701 C C . GLU A 1 87 ? -11.362 15.300 15.691 1.00 75.31 87 GLU A C 1
ATOM 703 O O . GLU A 1 87 ? -10.967 15.115 16.839 1.00 75.31 87 GLU A O 1
ATOM 708 N N . ASN A 1 88 ? -10.918 14.550 14.677 1.00 78.19 88 ASN A N 1
ATOM 709 C CA . ASN A 1 88 ? -10.089 13.357 14.876 1.00 78.19 88 ASN A CA 1
ATOM 710 C C . ASN A 1 88 ? -8.572 13.646 14.875 1.00 78.19 88 ASN A C 1
ATOM 712 O O . ASN A 1 88 ? -7.748 12.733 14.948 1.00 78.19 88 ASN A O 1
ATOM 716 N N . LYS A 1 89 ? -8.161 14.923 14.821 1.00 77.81 89 LYS A N 1
ATOM 717 C CA . LYS A 1 89 ? -6.744 15.326 14.751 1.00 77.81 89 LYS A CA 1
ATOM 718 C C . LYS A 1 89 ? -5.925 14.818 15.944 1.00 77.81 89 LYS A C 1
ATOM 720 O O . LYS A 1 89 ? -4.712 14.635 15.794 1.00 77.81 89 LYS A O 1
ATOM 725 N N . LYS A 1 90 ? -6.557 14.628 17.108 1.00 81.69 90 LYS A N 1
ATOM 726 C CA . LYS A 1 90 ? -5.923 14.106 18.331 1.00 81.69 90 LYS A CA 1
ATOM 727 C C . LYS A 1 90 ? -5.861 12.571 18.370 1.00 81.69 90 LYS A C 1
ATOM 729 O O . LYS A 1 90 ? -5.067 12.033 19.137 1.00 81.69 90 LYS A O 1
ATOM 734 N N . GLU A 1 91 ? -6.619 11.868 17.527 1.00 83.12 91 GLU A N 1
ATOM 735 C CA . GLU A 1 91 ? -6.588 10.405 17.452 1.00 83.12 91 GLU A CA 1
ATOM 736 C C . GLU A 1 91 ? -5.276 9.926 16.827 1.00 83.12 91 GLU A C 1
ATOM 738 O O . GLU A 1 91 ? -4.963 10.211 15.664 1.00 83.12 91 GLU A O 1
ATOM 743 N N . LYS A 1 92 ? -4.493 9.176 17.606 1.00 85.00 92 LYS A N 1
ATOM 744 C CA . LYS A 1 92 ? -3.212 8.622 17.149 1.00 85.00 92 LYS A CA 1
ATOM 745 C C . LYS A 1 92 ? -3.417 7.460 16.182 1.00 85.00 92 LYS A C 1
ATOM 747 O O . LYS A 1 92 ? -2.707 7.379 15.179 1.00 85.00 92 LYS A O 1
ATOM 752 N N . THR A 1 93 ? -4.406 6.619 16.453 1.00 89.31 93 THR A N 1
ATOM 753 C CA . THR A 1 93 ? -4.765 5.448 15.652 1.00 89.31 93 THR A CA 1
ATOM 754 C C . THR A 1 93 ? -6.259 5.432 15.365 1.00 89.31 93 THR A C 1
ATOM 756 O O . THR A 1 93 ? -7.041 5.997 16.125 1.00 89.31 93 THR A O 1
ATOM 759 N N . LYS A 1 94 ? -6.652 4.796 14.262 1.00 91.31 94 LYS A N 1
ATOM 760 C CA . LYS A 1 94 ? -8.053 4.545 13.926 1.00 91.31 94 LYS A CA 1
ATOM 761 C C . LYS A 1 94 ? -8.181 3.185 13.256 1.00 91.31 94 LYS A C 1
ATOM 763 O O . LYS A 1 94 ? -7.357 2.838 12.409 1.00 91.31 94 LYS A O 1
ATOM 768 N N . ASP A 1 95 ? -9.229 2.463 13.619 1.00 92.25 95 ASP A N 1
ATOM 769 C CA . ASP A 1 95 ? -9.571 1.195 12.992 1.00 92.25 95 ASP A CA 1
ATOM 770 C C . ASP A 1 95 ? -10.385 1.437 11.722 1.00 92.25 95 ASP A C 1
ATOM 772 O O . ASP A 1 95 ? -11.362 2.187 11.726 1.00 92.25 95 ASP A O 1
ATOM 776 N N . ILE A 1 96 ? -9.991 0.783 10.633 1.00 93.00 96 ILE A N 1
ATOM 777 C CA . ILE A 1 96 ? -10.708 0.802 9.358 1.00 93.00 96 ILE A CA 1
ATOM 778 C C . ILE A 1 96 ? -11.089 -0.631 9.003 1.00 93.00 96 ILE A C 1
ATOM 780 O O . ILE A 1 96 ? -10.262 -1.539 9.085 1.00 93.00 96 ILE A O 1
ATOM 784 N N . ALA A 1 97 ? -12.346 -0.841 8.619 1.00 94.81 97 ALA A N 1
ATOM 785 C CA . ALA A 1 97 ? -12.822 -2.134 8.152 1.00 94.81 97 ALA A CA 1
ATOM 786 C C . ALA A 1 97 ? -12.575 -2.274 6.644 1.00 94.81 97 ALA A C 1
ATOM 788 O O . ALA A 1 97 ? -12.921 -1.397 5.861 1.00 94.81 97 ALA A O 1
ATOM 789 N N . LEU A 1 98 ? -12.007 -3.397 6.228 1.00 94.00 98 LEU A N 1
ATOM 790 C CA . LEU A 1 98 ? -11.708 -3.730 4.840 1.00 94.00 98 LEU A CA 1
ATOM 791 C C . LEU A 1 98 ? -12.194 -5.146 4.540 1.00 94.00 98 LEU A C 1
ATOM 793 O O . LEU A 1 98 ? -12.284 -5.999 5.429 1.00 94.00 98 LEU A O 1
ATOM 797 N N . SER A 1 99 ? -12.551 -5.395 3.286 1.00 94.00 99 SER A N 1
ATOM 798 C CA . SER A 1 99 ? -12.695 -6.758 2.770 1.00 94.00 99 SER A CA 1
ATOM 799 C C . SER A 1 99 ? -11.315 -7.367 2.518 1.00 94.00 99 SER A C 1
ATOM 801 O O . SER A 1 99 ? -10.311 -6.653 2.428 1.00 94.00 99 SER A O 1
ATOM 803 N N . PHE A 1 100 ? -11.254 -8.693 2.399 1.00 91.56 100 PHE A N 1
ATOM 804 C CA . PHE A 1 100 ? -9.999 -9.387 2.111 1.00 91.56 100 PHE A CA 1
ATOM 805 C C . PHE A 1 100 ? -9.389 -8.921 0.785 1.00 91.56 100 PHE A C 1
ATOM 807 O O . PHE A 1 100 ? -8.180 -8.722 0.699 1.00 91.56 100 PHE A O 1
ATO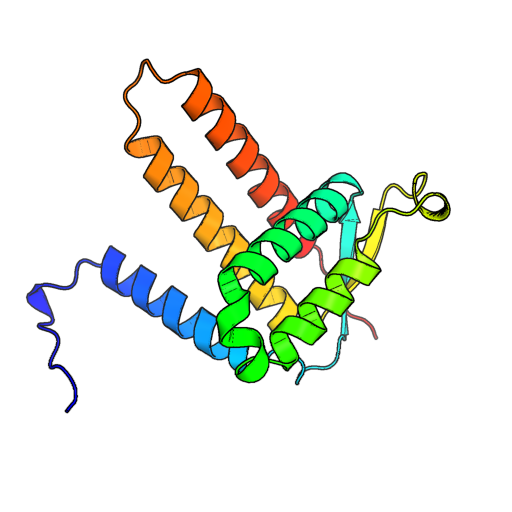M 814 N N . GLU A 1 101 ? -10.223 -8.689 -0.226 1.00 92.75 101 GLU A N 1
ATOM 815 C CA . GLU A 1 101 ? -9.808 -8.251 -1.554 1.00 92.75 101 GLU A CA 1
ATOM 816 C C . GLU A 1 101 ? -9.320 -6.800 -1.559 1.00 92.75 101 GLU A C 1
ATOM 818 O O . GLU A 1 101 ? -8.280 -6.516 -2.150 1.00 92.75 101 GLU A O 1
ATOM 823 N N . GLU A 1 102 ? -10.019 -5.889 -0.871 1.00 93.88 102 GLU A N 1
ATOM 824 C CA . GLU A 1 102 ? -9.575 -4.497 -0.692 1.00 93.88 102 GLU A CA 1
ATOM 825 C C . GLU A 1 102 ? -8.225 -4.442 0.045 1.00 93.88 102 GLU A C 1
ATOM 827 O O . GLU A 1 102 ? -7.329 -3.683 -0.332 1.00 93.88 102 GLU A O 1
ATOM 832 N N . LEU A 1 103 ? -8.047 -5.279 1.072 1.00 93.94 103 LEU A N 1
ATOM 833 C CA . LEU A 1 103 ? -6.799 -5.352 1.821 1.00 93.94 103 LEU A CA 1
ATOM 834 C C . LEU A 1 103 ? -5.648 -5.922 0.981 1.00 93.94 103 LEU A C 1
ATOM 836 O O . LEU A 1 103 ? -4.552 -5.359 0.990 1.00 93.94 103 LEU A O 1
ATOM 840 N N . ASP A 1 104 ? -5.870 -7.032 0.272 1.00 93.00 104 ASP A N 1
ATOM 841 C CA . ASP A 1 104 ? -4.839 -7.641 -0.578 1.00 93.00 104 ASP A CA 1
ATOM 842 C C . ASP A 1 104 ? -4.472 -6.711 -1.742 1.00 93.00 104 ASP A C 1
ATOM 844 O O . ASP A 1 104 ? -3.296 -6.594 -2.082 1.00 93.00 104 ASP A O 1
ATOM 848 N N . PHE A 1 105 ? -5.441 -5.963 -2.284 1.00 93.81 105 PHE A N 1
ATOM 849 C CA . PHE A 1 105 ? -5.193 -4.916 -3.276 1.00 93.81 105 PHE A CA 1
ATOM 850 C C . PHE A 1 105 ? -4.232 -3.846 -2.746 1.00 93.81 105 PHE A C 1
ATOM 852 O O . PHE A 1 105 ? -3.207 -3.582 -3.376 1.00 93.81 105 PHE A O 1
ATOM 859 N N . LEU A 1 106 ? -4.509 -3.272 -1.567 1.00 94.00 106 LEU A N 1
ATOM 860 C CA . LEU A 1 106 ? -3.635 -2.258 -0.966 1.00 94.00 106 LEU A CA 1
ATOM 861 C C . LEU A 1 106 ? -2.234 -2.814 -0.687 1.00 94.00 106 LEU A C 1
ATOM 863 O O . LEU A 1 106 ? -1.234 -2.184 -1.029 1.00 94.00 106 LEU A O 1
ATOM 867 N N . LYS A 1 107 ? -2.143 -4.016 -0.105 1.00 94.56 107 LYS A N 1
ATOM 868 C CA . LYS A 1 107 ? -0.855 -4.665 0.181 1.00 94.56 107 LYS A CA 1
ATOM 869 C C . LYS A 1 107 ? -0.058 -4.922 -1.094 1.00 94.56 107 LYS A C 1
ATOM 871 O O . LYS A 1 107 ? 1.148 -4.677 -1.116 1.00 94.56 107 LYS A O 1
ATOM 876 N N . LEU A 1 108 ? -0.710 -5.410 -2.149 1.00 93.06 108 LEU A N 1
ATOM 877 C CA . LEU A 1 108 ? -0.067 -5.664 -3.433 1.00 93.06 108 LEU A CA 1
ATOM 878 C C . LEU A 1 108 ? 0.419 -4.357 -4.069 1.00 93.06 108 LEU A C 1
ATOM 880 O O . LEU A 1 108 ? 1.571 -4.292 -4.488 1.00 93.06 108 LEU A O 1
ATOM 884 N N . GLN A 1 109 ? -0.401 -3.303 -4.057 1.00 91.50 109 GLN A N 1
ATOM 885 C CA . GLN A 1 109 ? -0.038 -1.996 -4.607 1.00 91.50 109 GLN A CA 1
ATOM 886 C C . GLN A 1 109 ? 1.190 -1.402 -3.903 1.00 91.50 109 GLN A C 1
ATOM 888 O O . GLN A 1 109 ? 2.109 -0.910 -4.562 1.00 91.50 109 GLN A O 1
ATOM 893 N N . LEU A 1 110 ? 1.250 -1.486 -2.571 1.00 93.88 110 LEU A N 1
ATOM 894 C CA . LEU A 1 110 ? 2.398 -1.012 -1.791 1.00 93.88 110 LEU A CA 1
ATOM 895 C C . LEU A 1 110 ? 3.656 -1.840 -2.071 1.00 93.88 110 LEU A C 1
ATOM 897 O O . LEU A 1 110 ? 4.733 -1.276 -2.247 1.00 93.88 110 LEU A O 1
ATOM 901 N N . ARG A 1 111 ? 3.536 -3.172 -2.171 1.00 93.44 111 ARG A N 1
ATOM 902 C CA . ARG A 1 111 ? 4.666 -4.057 -2.509 1.00 93.44 111 ARG A CA 1
ATOM 903 C C . ARG A 1 111 ? 5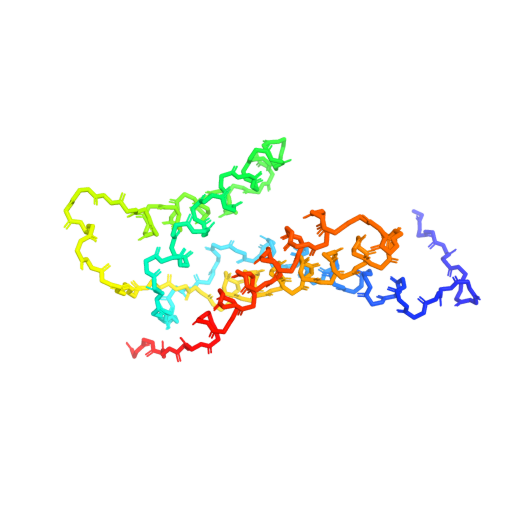.243 -3.745 -3.887 1.00 93.44 111 ARG A C 1
ATOM 905 O O . ARG A 1 111 ? 6.460 -3.637 -4.019 1.00 93.44 111 ARG A O 1
ATOM 912 N N . GLU A 1 112 ? 4.393 -3.570 -4.894 1.00 91.00 112 GLU A N 1
ATOM 913 C CA . GLU A 1 112 ? 4.836 -3.204 -6.243 1.00 91.00 112 GLU A CA 1
ATOM 914 C C . GLU A 1 112 ? 5.429 -1.788 -6.279 1.00 91.00 112 GLU A C 1
ATOM 916 O O . GLU A 1 112 ? 6.444 -1.559 -6.937 1.00 91.00 112 GLU A O 1
ATOM 921 N N . THR A 1 113 ? 4.892 -0.858 -5.484 1.00 90.62 113 THR A N 1
ATOM 922 C CA . THR A 1 113 ? 5.465 0.489 -5.330 1.00 90.62 113 THR A CA 1
ATOM 923 C C . THR A 1 113 ? 6.865 0.436 -4.710 1.00 90.62 113 THR A C 1
ATOM 925 O O . THR A 1 113 ? 7.779 1.079 -5.222 1.00 90.62 113 THR A O 1
ATOM 928 N N . ILE A 1 114 ? 7.082 -0.370 -3.662 1.00 93.75 114 ILE A N 1
ATOM 929 C CA . ILE A 1 114 ? 8.406 -0.569 -3.045 1.00 93.75 114 ILE A CA 1
ATOM 930 C C . ILE A 1 114 ? 9.406 -1.119 -4.069 1.00 93.75 114 ILE A C 1
ATOM 932 O O . ILE A 1 114 ? 10.495 -0.561 -4.214 1.00 93.75 114 ILE A O 1
ATOM 936 N N . LYS A 1 115 ? 9.023 -2.154 -4.831 1.00 91.88 115 LYS A N 1
ATOM 937 C CA . LYS A 1 115 ? 9.863 -2.709 -5.908 1.00 91.88 115 LYS A CA 1
ATOM 938 C C . LYS A 1 115 ? 10.192 -1.660 -6.973 1.00 91.88 115 LYS A C 1
ATOM 940 O O . LYS A 1 115 ? 11.340 -1.553 -7.404 1.00 91.88 115 LYS A O 1
ATOM 945 N N . GLY A 1 116 ? 9.204 -0.859 -7.373 1.00 89.88 116 GLY A N 1
ATOM 946 C CA . GLY A 1 116 ? 9.389 0.247 -8.311 1.00 89.88 116 GLY A CA 1
ATOM 947 C C . GLY A 1 116 ? 10.378 1.291 -7.789 1.00 89.88 116 GLY A C 1
ATOM 948 O O . GLY A 1 116 ? 11.273 1.711 -8.521 1.00 89.88 116 GLY A O 1
ATOM 949 N N . ILE A 1 117 ? 10.277 1.659 -6.508 1.00 91.56 117 ILE A N 1
ATOM 950 C CA . ILE A 1 117 ? 11.212 2.581 -5.850 1.00 91.56 117 ILE A CA 1
ATOM 951 C C . ILE A 1 117 ? 12.630 2.005 -5.832 1.00 91.56 117 ILE A C 1
ATOM 953 O O . ILE A 1 117 ? 13.573 2.726 -6.161 1.00 91.56 117 ILE A O 1
ATOM 957 N N . ASP A 1 118 ? 12.801 0.724 -5.503 1.00 90.81 118 ASP A N 1
ATOM 958 C CA . ASP A 1 118 ? 14.116 0.073 -5.512 1.00 90.81 118 ASP A CA 1
ATOM 959 C C . ASP A 1 118 ? 14.732 0.046 -6.919 1.00 90.81 118 ASP A C 1
ATOM 961 O O . ASP A 1 118 ? 15.912 0.367 -7.080 1.00 90.81 118 ASP A O 1
ATOM 965 N N . SER A 1 119 ? 13.925 -0.233 -7.949 1.00 90.00 119 SER A N 1
ATOM 966 C CA . SER A 1 119 ? 14.358 -0.179 -9.351 1.00 90.00 119 SER A CA 1
ATOM 967 C C . SER A 1 119 ? 14.736 1.237 -9.800 1.00 90.00 119 SER A C 1
ATOM 969 O O . SER A 1 119 ? 15.735 1.436 -10.489 1.00 90.00 119 SER A O 1
ATOM 971 N N . MET A 1 120 ? 13.977 2.262 -9.400 1.00 88.56 120 MET A N 1
ATOM 972 C CA . MET A 1 120 ? 14.329 3.654 -9.702 1.00 88.56 120 MET A CA 1
ATOM 973 C C . MET A 1 120 ? 15.602 4.079 -8.970 1.00 88.56 120 MET A C 1
ATOM 975 O O . MET A 1 120 ? 16.450 4.766 -9.538 1.00 88.56 120 MET A O 1
ATOM 979 N N . LYS A 1 121 ? 15.767 3.642 -7.719 1.00 89.00 121 LYS A N 1
ATOM 980 C CA . LYS A 1 121 ? 16.943 3.940 -6.904 1.00 89.00 121 LYS A CA 1
ATOM 981 C C . LYS A 1 121 ? 18.207 3.277 -7.450 1.00 89.00 121 LYS A C 1
ATOM 983 O O . LYS A 1 121 ? 19.255 3.921 -7.414 1.00 89.00 121 LYS A O 1
ATOM 988 N N . SER A 1 122 ? 18.130 2.046 -7.961 1.00 87.75 122 SER A N 1
ATOM 989 C CA . SER A 1 122 ? 19.290 1.345 -8.535 1.00 87.75 122 SER A CA 1
ATOM 990 C C . SER A 1 122 ? 19.812 2.014 -9.809 1.00 87.75 122 SER A C 1
ATOM 992 O O . SER A 1 122 ? 21.015 2.014 -10.053 1.00 87.75 122 SER A O 1
ATOM 994 N N . LYS A 1 123 ? 18.933 2.679 -10.569 1.00 90.50 123 LYS A N 1
ATOM 995 C CA . LYS A 1 123 ? 19.297 3.471 -11.756 1.00 90.50 123 LYS A CA 1
ATOM 996 C C . LYS A 1 123 ? 19.954 4.817 -11.422 1.00 90.50 123 LYS A C 1
ATOM 998 O O . LYS A 1 123 ? 20.491 5.477 -12.310 1.00 90.50 123 LYS A O 1
ATOM 1003 N N . LEU A 1 124 ? 19.919 5.265 -10.163 1.00 89.31 124 LEU A N 1
ATOM 1004 C CA . LEU A 1 124 ? 20.538 6.528 -9.768 1.00 89.31 124 LEU A CA 1
ATOM 1005 C C . LEU A 1 124 ? 22.046 6.378 -9.548 1.00 89.31 124 LEU A C 1
ATOM 1007 O O . LEU A 1 124 ? 22.502 5.646 -8.664 1.00 89.31 124 LEU A O 1
ATOM 1011 N N . LYS A 1 125 ? 22.813 7.218 -10.250 1.00 91.62 125 LYS A N 1
ATOM 1012 C CA . LYS A 1 125 ? 24.247 7.421 -9.998 1.00 91.62 125 LYS A CA 1
ATOM 1013 C C . LYS A 1 125 ? 24.527 7.771 -8.530 1.00 91.62 125 LYS A C 1
ATOM 1015 O O . LYS A 1 125 ? 23.670 8.324 -7.834 1.00 91.62 125 LYS A O 1
ATOM 1020 N N . TRP A 1 126 ? 25.721 7.419 -8.050 1.00 86.31 126 TRP A N 1
ATOM 1021 C CA . TRP A 1 126 ? 26.088 7.496 -6.630 1.00 86.31 126 TRP A CA 1
ATOM 1022 C C . TRP A 1 126 ? 25.873 8.893 -6.024 1.00 86.31 126 TRP A C 1
ATOM 1024 O O . TRP A 1 126 ? 25.247 8.992 -4.972 1.00 86.31 126 TRP A O 1
ATOM 1034 N N . TYR A 1 127 ? 26.249 9.936 -6.771 1.00 89.62 127 TYR A N 1
ATOM 1035 C CA . TYR A 1 127 ? 26.187 11.347 -6.388 1.00 89.62 127 TYR A CA 1
ATOM 1036 C C . TYR A 1 127 ? 24.770 11.945 -6.306 1.00 89.62 127 TYR A C 1
ATOM 1038 O O . TYR A 1 127 ? 24.599 13.075 -5.858 1.00 89.62 127 TYR A O 1
ATOM 1046 N N . ASN A 1 128 ? 23.721 11.218 -6.708 1.00 91.56 128 ASN A N 1
ATOM 1047 C CA . ASN A 1 128 ? 22.332 11.693 -6.624 1.00 91.56 128 ASN A CA 1
ATOM 1048 C C . ASN A 1 128 ? 21.757 11.564 -5.197 1.00 91.56 128 ASN A C 1
ATOM 1050 O O . ASN A 1 128 ? 20.680 10.992 -5.002 1.00 91.56 128 ASN A O 1
ATOM 1054 N N . PHE A 1 129 ? 22.468 12.074 -4.189 1.00 90.75 129 PHE A N 1
ATOM 1055 C CA . PHE A 1 129 ? 22.151 11.870 -2.771 1.00 90.75 129 PHE A CA 1
ATOM 1056 C C . PHE A 1 129 ? 20.750 12.347 -2.384 1.00 90.75 129 PHE A C 1
ATOM 1058 O O . PHE A 1 129 ? 20.030 11.609 -1.714 1.00 90.75 129 PHE A O 1
ATOM 1065 N N . LEU A 1 130 ? 20.319 13.519 -2.868 1.00 90.25 130 LEU A N 1
ATOM 1066 C CA . LEU A 1 130 ? 18.983 14.060 -2.583 1.00 90.25 130 LEU A CA 1
ATOM 1067 C C . LEU A 1 130 ? 17.870 13.127 -3.086 1.00 90.25 130 LEU A C 1
ATOM 1069 O O . LEU A 1 130 ? 16.972 12.756 -2.331 1.00 90.25 130 LEU A O 1
ATOM 1073 N N . LYS A 1 131 ? 17.965 1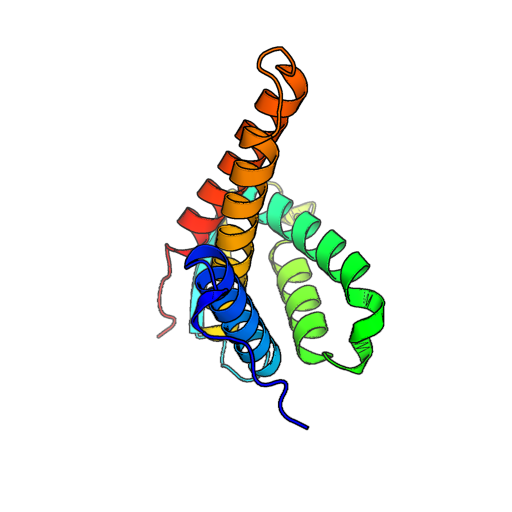2.666 -4.342 1.00 90.19 131 LYS A N 1
ATOM 1074 C CA . LYS A 1 131 ? 16.985 11.733 -4.929 1.00 90.19 131 LYS A CA 1
ATOM 1075 C C . LYS A 1 131 ? 17.006 10.374 -4.224 1.00 90.19 131 LYS A C 1
ATOM 1077 O O . LYS A 1 131 ? 15.954 9.795 -3.968 1.00 90.19 131 LYS A O 1
ATOM 1082 N N . LYS A 1 132 ? 18.191 9.877 -3.852 1.00 89.81 132 LYS A N 1
ATOM 1083 C CA . LYS A 1 132 ? 18.332 8.631 -3.081 1.00 89.81 132 LYS A CA 1
ATOM 1084 C C . LYS A 1 132 ? 17.729 8.745 -1.681 1.00 89.81 132 LYS A C 1
ATOM 1086 O O . LYS A 1 132 ? 17.100 7.788 -1.228 1.00 89.81 132 LYS A O 1
ATOM 1091 N N . GLY A 1 133 ? 17.899 9.891 -1.021 1.00 91.38 133 GLY A N 1
ATOM 1092 C CA . GLY A 1 133 ? 17.275 10.206 0.262 1.00 91.38 133 GLY A CA 1
ATOM 1093 C C . GLY A 1 133 ? 15.752 10.196 0.158 1.00 91.38 133 GLY A C 1
ATOM 1094 O O . GLY A 1 133 ? 15.094 9.480 0.910 1.00 91.38 133 GLY A O 1
ATOM 1095 N N . LEU A 1 134 ? 15.201 10.881 -0.848 1.00 91.19 134 LEU A N 1
ATOM 1096 C CA . LEU A 1 134 ? 13.763 10.893 -1.124 1.00 91.19 134 LEU A CA 1
ATOM 1097 C C . LEU A 1 134 ? 13.206 9.477 -1.347 1.00 91.19 134 LEU A C 1
ATOM 1099 O O . LEU A 1 134 ? 12.233 9.092 -0.704 1.00 91.19 134 LEU A O 1
ATOM 1103 N N . TYR A 1 135 ? 13.847 8.671 -2.199 1.00 92.44 135 TYR A N 1
ATOM 1104 C CA . TYR A 1 135 ? 13.428 7.285 -2.433 1.00 92.44 135 TYR A CA 1
ATOM 1105 C C . TYR A 1 135 ? 13.520 6.414 -1.180 1.00 92.44 135 TYR A C 1
ATOM 1107 O O . TYR A 1 135 ? 12.644 5.582 -0.960 1.00 92.44 135 TYR A O 1
ATOM 1115 N N . LYS A 1 136 ? 14.525 6.618 -0.320 1.00 93.00 136 LYS A N 1
ATOM 1116 C CA . LYS A 1 136 ? 14.614 5.913 0.967 1.00 93.00 136 LYS A CA 1
ATOM 1117 C C . LYS A 1 136 ? 13.430 6.261 1.873 1.00 93.00 136 LYS A C 1
ATOM 1119 O O . LYS A 1 136 ? 12.826 5.356 2.442 1.00 93.00 136 LYS A O 1
ATOM 1124 N N . THR A 1 137 ? 13.069 7.540 1.969 1.00 92.06 137 THR A N 1
ATOM 1125 C CA . THR A 1 137 ? 11.918 7.989 2.766 1.00 92.06 137 THR A CA 1
ATOM 1126 C C . THR A 1 137 ? 10.602 7.453 2.209 1.00 92.06 137 THR A C 1
ATOM 1128 O O . THR A 1 137 ? 9.804 6.902 2.963 1.00 92.06 137 THR A O 1
ATOM 1131 N N . LEU A 1 138 ? 10.390 7.545 0.892 1.00 91.50 138 LEU A N 1
ATOM 1132 C CA . LEU A 1 138 ? 9.190 7.016 0.235 1.00 91.50 138 LEU A CA 1
ATOM 1133 C C . LEU A 1 138 ? 9.063 5.504 0.419 1.00 91.50 138 LEU A C 1
ATOM 1135 O O . LEU A 1 138 ? 7.982 5.012 0.743 1.00 91.50 138 LEU A O 1
ATOM 1139 N N . LYS A 1 139 ? 10.169 4.765 0.275 1.00 94.81 139 LYS A N 1
ATOM 1140 C CA . LYS A 1 139 ? 10.202 3.329 0.556 1.00 94.81 139 LYS A CA 1
ATOM 1141 C C . LYS A 1 139 ? 9.785 3.051 1.998 1.00 94.81 139 LYS A C 1
ATOM 1143 O O . LYS A 1 139 ? 8.883 2.251 2.217 1.00 94.81 139 LYS A O 1
ATOM 1148 N N . LYS A 1 140 ? 10.362 3.770 2.967 1.00 94.94 140 LYS A N 1
ATOM 1149 C CA . LYS A 1 140 ? 10.045 3.568 4.385 1.00 94.94 140 LYS A CA 1
ATOM 1150 C C . LYS A 1 140 ? 8.580 3.868 4.710 1.00 94.94 140 LYS A C 1
ATOM 1152 O O . LYS A 1 140 ? 7.974 3.134 5.480 1.00 94.94 140 LYS A O 1
ATOM 1157 N N . GLN A 1 141 ? 7.992 4.901 4.105 1.00 91.88 141 GLN A N 1
ATOM 1158 C CA . GLN A 1 141 ? 6.562 5.201 4.259 1.00 91.88 141 GLN A CA 1
ATOM 1159 C C . GLN A 1 141 ? 5.672 4.061 3.739 1.00 91.88 141 GLN A C 1
ATOM 1161 O O . GLN A 1 141 ? 4.701 3.694 4.404 1.00 91.88 141 GLN A O 1
ATOM 1166 N N . ASN A 1 142 ? 6.022 3.465 2.594 1.00 93.88 142 ASN A N 1
ATOM 1167 C CA . ASN A 1 142 ? 5.304 2.307 2.056 1.00 93.88 142 ASN A CA 1
ATOM 1168 C C . ASN A 1 142 ? 5.471 1.062 2.940 1.00 93.88 142 ASN A C 1
ATOM 1170 O O . ASN A 1 142 ? 4.491 0.363 3.177 1.00 93.88 142 ASN A O 1
ATOM 1174 N N . GLU A 1 143 ? 6.677 0.800 3.451 1.00 94.94 143 GLU A N 1
ATOM 1175 C CA . GLU A 1 143 ? 6.952 -0.321 4.364 1.00 94.94 143 GLU A CA 1
ATOM 1176 C C . GLU A 1 143 ? 6.140 -0.209 5.658 1.00 94.94 143 GLU A C 1
ATOM 1178 O O . GLU A 1 143 ? 5.446 -1.152 6.021 1.00 94.94 143 GLU A O 1
ATOM 1183 N N . VAL A 1 144 ? 6.146 0.962 6.306 1.00 95.12 144 VAL A N 1
ATOM 1184 C CA . VAL A 1 144 ? 5.364 1.204 7.532 1.00 95.12 144 VAL A CA 1
ATOM 1185 C C . VAL A 1 144 ? 3.867 1.024 7.272 1.00 95.12 144 VAL A C 1
ATOM 1187 O O . VAL A 1 144 ? 3.176 0.356 8.037 1.00 95.12 144 VAL A O 1
ATOM 1190 N N . THR A 1 145 ? 3.367 1.560 6.157 1.00 93.44 145 THR A N 1
ATOM 1191 C CA . THR A 1 145 ? 1.961 1.386 5.760 1.00 93.44 145 THR A CA 1
ATOM 1192 C C . THR A 1 145 ? 1.626 -0.093 5.540 1.00 93.44 145 THR A C 1
ATOM 1194 O O . THR A 1 145 ? 0.577 -0.568 5.971 1.00 93.44 145 THR A O 1
ATOM 1197 N N . LEU A 1 146 ? 2.522 -0.843 4.893 1.00 94.62 146 LEU A N 1
ATOM 1198 C CA . LEU A 1 146 ? 2.352 -2.270 4.632 1.00 94.62 146 LEU A CA 1
ATOM 1199 C C . LEU A 1 146 ? 2.372 -3.104 5.923 1.00 94.62 146 LEU A C 1
ATOM 1201 O O . LEU A 1 146 ? 1.587 -4.047 6.052 1.00 94.62 146 LEU A O 1
ATOM 1205 N N . GLU A 1 147 ? 3.244 -2.763 6.872 1.00 93.94 147 GLU A N 1
ATOM 1206 C CA . GLU A 1 147 ? 3.309 -3.385 8.198 1.00 93.94 147 GLU A CA 1
ATOM 1207 C C . GLU A 1 147 ? 2.009 -3.160 8.978 1.00 93.94 147 GLU A C 1
ATOM 1209 O O . GLU A 1 147 ? 1.438 -4.116 9.504 1.00 93.94 147 GLU A O 1
ATOM 1214 N N . GLU A 1 148 ? 1.492 -1.929 9.007 1.00 93.06 148 GLU A N 1
ATOM 1215 C CA . GLU A 1 148 ? 0.225 -1.611 9.679 1.00 93.06 148 GLU A CA 1
ATOM 1216 C C . GLU A 1 148 ? -0.970 -2.324 9.032 1.00 93.06 148 GLU A C 1
ATOM 1218 O O . GLU A 1 148 ? -1.773 -2.929 9.736 1.00 93.06 148 GLU A O 1
ATOM 1223 N N . LEU A 1 149 ? -1.048 -2.374 7.698 1.00 91.69 149 LEU A N 1
ATOM 1224 C CA . LEU A 1 149 ? -2.079 -3.152 6.994 1.00 91.69 149 LEU A CA 1
ATOM 1225 C C . LEU A 1 149 ? -1.948 -4.665 7.220 1.00 91.69 149 LEU A C 1
ATOM 1227 O O . LEU A 1 149 ? -2.898 -5.422 7.007 1.00 91.69 149 LEU A O 1
ATOM 1231 N N . SER A 1 150 ? -0.766 -5.147 7.599 1.00 89.56 150 SER A N 1
ATOM 1232 C CA . SER A 1 150 ? -0.548 -6.560 7.918 1.00 89.56 150 SER A CA 1
ATOM 1233 C C . SER A 1 150 ? -1.027 -6.928 9.319 1.00 89.56 150 SER A C 1
ATOM 1235 O O . SER A 1 150 ? -1.341 -8.093 9.552 1.00 89.56 150 SER A O 1
ATOM 1237 N N . LYS A 1 151 ? -1.173 -5.945 10.211 1.00 89.50 151 LYS A N 1
ATOM 1238 C CA . LYS A 1 151 ? -1.765 -6.116 11.540 1.00 89.50 151 LYS A CA 1
ATOM 1239 C C . LYS A 1 151 ? -3.286 -6.049 11.426 1.00 89.50 151 LYS A C 1
ATOM 1241 O O . LYS A 1 151 ? -3.893 -4.985 11.517 1.00 89.50 151 LYS A O 1
ATOM 1246 N N . THR A 1 152 ? -3.892 -7.205 11.178 1.00 86.69 152 THR A N 1
ATOM 1247 C CA . THR A 1 152 ? -5.342 -7.336 11.007 1.00 86.69 152 THR A CA 1
ATOM 1248 C C . THR A 1 152 ? -6.001 -8.042 12.178 1.00 86.69 152 THR A C 1
ATOM 1250 O O . THR A 1 152 ? -5.507 -9.076 12.623 1.00 86.69 152 THR A O 1
ATOM 1253 N N . THR A 1 153 ? -7.185 -7.574 12.561 1.00 81.25 153 THR A N 1
ATOM 1254 C CA . THR A 1 153 ? -8.073 -8.256 13.510 1.00 81.25 153 THR A CA 1
ATOM 1255 C C . THR A 1 153 ? -9.364 -8.645 12.793 1.00 81.25 153 THR A C 1
ATOM 1257 O O . THR A 1 153 ? -9.960 -7.828 12.089 1.00 81.25 153 THR A O 1
ATOM 1260 N N . ALA A 1 154 ? -9.813 -9.893 12.937 1.00 75.38 154 ALA A N 1
ATOM 1261 C CA . ALA A 1 154 ? -11.092 -10.322 12.374 1.00 75.38 154 ALA A CA 1
ATOM 1262 C C . ALA A 1 154 ? -12.259 -9.687 13.149 1.00 75.38 154 ALA A C 1
ATOM 1264 O O . ALA A 1 154 ? -12.262 -9.671 14.380 1.00 75.38 154 ALA A O 1
ATOM 1265 N N . ILE A 1 155 ? -13.252 -9.166 12.430 1.00 71.69 155 ILE A N 1
ATOM 1266 C CA . ILE A 1 155 ? -14.532 -8.760 13.013 1.00 71.69 155 ILE A CA 1
ATOM 1267 C C . ILE A 1 155 ? -15.355 -10.040 13.183 1.00 71.69 155 ILE A C 1
ATOM 1269 O O . ILE A 1 155 ? -15.651 -10.698 12.183 1.00 71.69 155 ILE A O 1
ATOM 1273 N N . LYS A 1 156 ? -15.647 -10.403 14.439 1.00 52.00 156 LYS A N 1
ATOM 1274 C CA . LYS A 1 156 ? -16.564 -11.502 14.774 1.00 52.00 156 LYS A CA 1
ATOM 1275 C C . LYS A 1 156 ? -17.960 -11.216 14.228 1.00 52.00 156 LYS A C 1
ATOM 1277 O O . LYS A 1 156 ? -18.390 -10.046 14.337 1.00 52.00 156 LYS A O 1
#

Foldseek 3Di:
DPPPDDPVPQDPVNVVVVVLVVLLVVLLVCQPVFDQFKKFKDFLLLLVVLLVVLVVVCVVCVVCCVVRVSVVVLSVQSNVQSDDDPVCVPPGIDIDGDGPSRLVNLLSVLVVVLVVLVVVLVPDDPPPVVSNVVSVVSNVSSVSSNVRSVPIDGHD

Sequence (156 aa):
MAKMVNPNTINDMTLVNAKAQAKMSQLVQKIGKGKRKTKVTLSKSTRSYLTKLIEEMKKQMKIYEKQLPNLFQFFNYLDKEAKITKENKKEKTKDIALSFEELDFLKLQLRETIKGIDSMKSKLKWYNFLKKGLYKTLKKQNEVTLEELSKTTAIK